Protein AF-A0A2R6EC67-F1 (afdb_monomer_lite)

Radius of gyration: 16.27 Å; chains: 1; bounding box: 45×29×49 Å

Secondary structure (DSSP, 8-state):
---S-HHHHHHHHHHHHHHHHHHHS--SSHHHHHHHHHHHHHHHHHHHHHHHHHTHHHHHHS-HHHHHHHHHHHHHHHHHHHHHHHHHHH-S-SHHHHHHHHHHHHHHHHHHHHHHHSSHHHHHHHHHHHHTT---

Sequence (136 aa):
MGFGHPASWALGLGVLAGAIAGTVVPSQTPAEELRHVFGFVLIFGPAIYALITRRDEYWTSKHPYLRFIVFTVSMMTATVLLVQLVVLVLGDFGVVARAVEFLAAVAGFVVAAWMTFYGGAEAVWDEFLERTDTNW

pLDDT: mean 89.86, std 9.87, range [40.88, 97.88]

Foldseek 3Di:
DDDDDLLVVLQVLLLLLLLLLLVLQDDPDPVSSVVSSVVSSVVRSVVSSVLCVVQVVVLVVDDPVCLVCLLNVQLNVQLNVQLVVLCVPPNDDDPVSNVSNSVSSVVSNVRSSCRRRVCVVVVVVVVVCVVVVPDD

Structure (mmCIF, N/CA/C/O backbone):
data_AF-A0A2R6EC67-F1
#
_entry.id   AF-A0A2R6EC67-F1
#
loop_
_atom_site.group_PDB
_atom_site.id
_atom_site.type_symbol
_atom_site.label_atom_id
_atom_site.label_alt_id
_atom_site.label_comp_id
_atom_site.label_asym_id
_atom_site.label_entity_id
_atom_site.label_seq_id
_atom_site.pdbx_PDB_ins_code
_atom_site.Cartn_x
_atom_site.Cartn_y
_atom_site.Cartn_z
_atom_site.occupancy
_atom_site.B_iso_or_equiv
_atom_site.auth_seq_id
_atom_site.auth_comp_id
_atom_site.auth_asym_id
_atom_site.auth_atom_id
_atom_site.pdbx_PDB_model_num
ATOM 1 N N . MET A 1 1 ? 2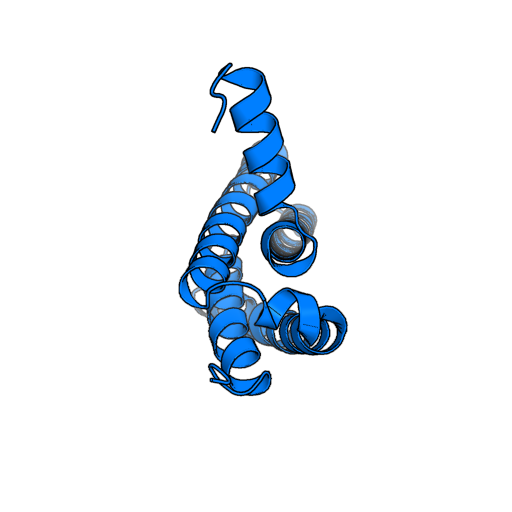4.196 1.549 -13.524 1.00 40.88 1 MET A N 1
ATOM 2 C CA . MET A 1 1 ? 24.430 1.683 -12.068 1.00 40.88 1 MET A CA 1
ATOM 3 C C . MET A 1 1 ? 23.237 1.066 -11.354 1.00 40.88 1 MET A C 1
ATOM 5 O O . MET A 1 1 ? 22.128 1.541 -11.555 1.00 40.88 1 MET A O 1
ATOM 9 N N . GLY A 1 2 ? 23.429 -0.037 -10.627 1.00 52.41 2 GLY A N 1
ATOM 10 C CA . GLY A 1 2 ? 22.343 -0.696 -9.894 1.00 52.41 2 GLY A CA 1
ATOM 11 C C . GLY A 1 2 ? 22.011 0.096 -8.634 1.00 52.41 2 GLY A C 1
ATOM 12 O O . GLY A 1 2 ? 22.782 0.086 -7.679 1.00 52.41 2 GLY A O 1
ATOM 13 N N . PHE A 1 3 ? 20.902 0.833 -8.643 1.00 55.94 3 PHE A N 1
ATOM 14 C CA . PHE A 1 3 ? 20.462 1.602 -7.481 1.00 55.94 3 PHE A CA 1
ATOM 15 C C . PHE A 1 3 ? 19.827 0.673 -6.442 1.00 55.94 3 PHE A C 1
ATOM 17 O O . PHE A 1 3 ? 18.622 0.445 -6.477 1.00 55.94 3 PHE A O 1
ATOM 24 N N . GLY A 1 4 ? 20.645 0.170 -5.514 1.00 65.00 4 GLY A N 1
ATOM 25 C CA . GLY A 1 4 ? 20.210 -0.580 -4.332 1.00 65.00 4 GLY A CA 1
ATOM 26 C C . GLY A 1 4 ? 19.781 -2.024 -4.611 1.00 65.00 4 GLY A C 1
ATOM 27 O O . GLY A 1 4 ? 19.212 -2.343 -5.651 1.00 65.00 4 GLY A O 1
ATOM 28 N N . HIS A 1 5 ? 20.049 -2.915 -3.657 1.00 81.44 5 HIS A N 1
ATOM 29 C CA . HIS A 1 5 ? 19.611 -4.308 -3.729 1.00 81.44 5 HIS A CA 1
ATOM 30 C C . HIS A 1 5 ? 18.071 -4.376 -3.619 1.00 81.44 5 HIS A C 1
ATOM 32 O O . HIS A 1 5 ? 17.495 -3.607 -2.845 1.00 81.44 5 HIS A O 1
ATOM 38 N N . PRO A 1 6 ? 17.369 -5.304 -4.297 1.00 83.44 6 PRO A N 1
ATOM 39 C CA . PRO A 1 6 ? 15.915 -5.465 -4.159 1.00 83.44 6 PRO A CA 1
ATOM 40 C C . PRO A 1 6 ? 15.437 -5.532 -2.702 1.00 83.44 6 PRO A C 1
ATOM 42 O O . PRO A 1 6 ? 14.394 -4.988 -2.353 1.00 83.44 6 PRO A O 1
ATOM 45 N N . ALA A 1 7 ? 16.251 -6.128 -1.827 1.00 87.06 7 ALA A N 1
ATOM 46 C CA . ALA A 1 7 ? 15.981 -6.192 -0.393 1.00 87.06 7 ALA A CA 1
ATOM 47 C C . ALA A 1 7 ? 15.964 -4.813 0.294 1.00 87.06 7 ALA A C 1
ATOM 49 O O . ALA A 1 7 ? 15.108 -4.578 1.140 1.00 87.06 7 ALA A O 1
ATOM 50 N N . SER A 1 8 ? 16.860 -3.882 -0.064 1.00 90.00 8 SER A N 1
ATOM 51 C CA . SER A 1 8 ? 16.876 -2.551 0.561 1.00 90.00 8 SER A CA 1
ATOM 52 C C . SER A 1 8 ? 15.658 -1.728 0.151 1.00 90.00 8 SER A C 1
ATOM 54 O O . SER A 1 8 ? 15.070 -1.040 0.981 1.00 90.00 8 SER A O 1
ATOM 56 N N . TRP A 1 9 ? 15.241 -1.844 -1.112 1.00 91.19 9 TRP A N 1
ATOM 57 C CA . TRP A 1 9 ? 14.012 -1.218 -1.599 1.00 91.19 9 TRP A CA 1
ATOM 58 C C . TRP A 1 9 ? 12.767 -1.816 -0.957 1.00 91.19 9 TRP A C 1
ATOM 60 O O . TRP A 1 9 ? 11.901 -1.069 -0.512 1.00 91.19 9 TRP A O 1
ATOM 70 N N . ALA A 1 10 ? 12.694 -3.143 -0.859 1.00 93.12 10 ALA A N 1
ATOM 71 C CA . ALA A 1 10 ? 11.580 -3.820 -0.211 1.00 93.12 10 ALA A CA 1
ATOM 72 C C . ALA A 1 10 ? 11.451 -3.445 1.270 1.00 93.12 10 ALA A C 1
ATOM 74 O O . ALA A 1 10 ? 10.342 -3.210 1.739 1.00 93.12 10 ALA A O 1
ATOM 75 N N . LEU A 1 11 ? 12.570 -3.326 1.991 1.00 92.69 11 LEU A N 1
ATOM 76 C CA . LEU A 1 11 ? 12.563 -2.851 3.373 1.00 92.69 11 LEU A CA 1
ATOM 77 C C . LEU A 1 11 ? 12.109 -1.392 3.463 1.00 92.69 11 LEU A C 1
ATOM 79 O O . LEU A 1 11 ? 11.187 -1.096 4.215 1.00 92.69 11 LEU A O 1
ATOM 83 N N . GLY A 1 12 ? 12.706 -0.486 2.683 1.00 93.75 12 GLY A N 1
ATOM 84 C CA . GLY A 1 12 ? 12.370 0.939 2.737 1.00 93.75 12 GLY A CA 1
ATOM 85 C C . GLY A 1 12 ? 10.914 1.222 2.360 1.00 93.75 12 GLY A C 1
ATOM 86 O O . GLY A 1 12 ? 10.188 1.868 3.114 1.00 93.75 12 GLY A O 1
ATOM 87 N N . LEU A 1 13 ? 10.463 0.694 1.220 1.00 95.50 13 LEU A N 1
ATOM 88 C CA . LEU A 1 13 ? 9.088 0.875 0.752 1.00 95.50 13 LEU A CA 1
ATOM 89 C C . LEU A 1 13 ? 8.085 0.082 1.593 1.00 95.50 13 LEU A C 1
ATOM 91 O O . LEU A 1 13 ? 6.977 0.559 1.804 1.00 95.50 13 LEU A O 1
ATOM 95 N N . GLY A 1 14 ? 8.459 -1.097 2.096 1.00 96.12 14 GLY A N 1
ATOM 96 C CA . GLY A 1 14 ? 7.606 -1.909 2.962 1.00 96.12 14 GLY A CA 1
ATOM 97 C C . GLY A 1 14 ? 7.350 -1.244 4.309 1.00 96.12 14 GLY A C 1
ATOM 98 O O . GLY A 1 14 ? 6.202 -1.177 4.741 1.00 96.12 14 GLY A O 1
ATOM 99 N N . VAL A 1 15 ? 8.394 -0.690 4.936 1.00 96.69 15 VAL A N 1
ATOM 100 C CA . VAL A 1 15 ? 8.266 0.097 6.173 1.00 96.69 15 VAL A CA 1
ATOM 101 C C . VAL A 1 15 ? 7.417 1.341 5.935 1.00 96.69 15 VAL A C 1
ATOM 103 O O . VAL A 1 15 ? 6.495 1.596 6.703 1.00 96.69 15 VAL A O 1
ATOM 106 N N . LEU A 1 16 ? 7.672 2.077 4.850 1.00 96.69 16 LEU A N 1
ATOM 107 C CA . LEU A 1 16 ? 6.892 3.264 4.501 1.00 96.69 16 LEU A CA 1
ATOM 108 C C . LEU A 1 16 ? 5.413 2.930 4.257 1.00 96.69 16 LEU A C 1
ATOM 110 O O . LEU A 1 16 ? 4.538 3.568 4.832 1.00 96.69 16 LEU A O 1
ATOM 114 N N . ALA A 1 17 ? 5.126 1.914 3.441 1.00 96.88 17 ALA A N 1
ATOM 115 C CA . ALA A 1 17 ? 3.763 1.482 3.149 1.00 96.88 17 ALA A CA 1
ATOM 116 C C . ALA A 1 17 ? 3.042 1.001 4.411 1.00 96.88 17 ALA A C 1
ATOM 118 O O . ALA A 1 17 ? 1.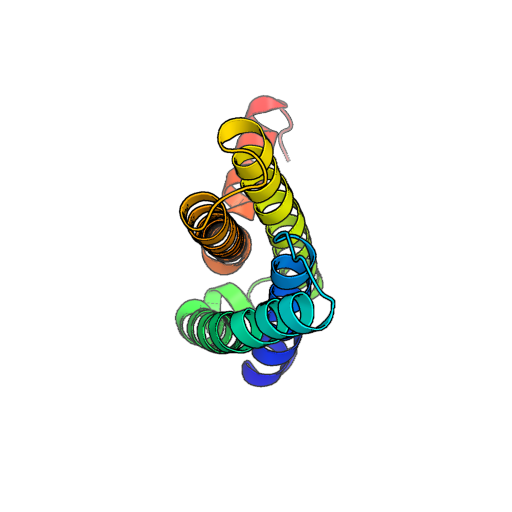883 1.349 4.623 1.00 96.88 17 ALA A O 1
ATOM 119 N N . GLY A 1 18 ? 3.729 0.235 5.264 1.00 96.38 18 GLY A N 1
ATOM 120 C CA . GLY A 1 18 ? 3.169 -0.226 6.528 1.00 96.38 18 GLY A CA 1
ATOM 121 C C . GLY A 1 18 ? 2.897 0.913 7.504 1.00 96.38 18 GLY A C 1
ATOM 122 O O . GLY A 1 18 ? 1.851 0.915 8.142 1.00 96.38 18 GLY A O 1
ATOM 123 N N . ALA A 1 19 ? 3.774 1.917 7.565 1.00 96.69 19 ALA A N 1
ATOM 124 C CA . ALA A 1 19 ? 3.547 3.120 8.357 1.00 96.69 19 ALA A CA 1
ATOM 125 C C . ALA A 1 19 ? 2.338 3.914 7.840 1.00 96.69 19 ALA A C 1
ATOM 127 O O . ALA A 1 19 ? 1.470 4.271 8.629 1.00 96.69 19 ALA A O 1
ATOM 128 N N . ILE A 1 20 ? 2.222 4.125 6.525 1.00 96.25 20 ILE A N 1
ATOM 129 C CA . ILE A 1 20 ? 1.072 4.821 5.924 1.00 96.25 20 ILE A CA 1
ATOM 130 C C . ILE A 1 20 ? -0.225 4.063 6.226 1.00 96.25 20 ILE A C 1
ATOM 132 O O . ILE A 1 20 ? -1.151 4.624 6.795 1.00 96.25 20 ILE A O 1
ATOM 136 N N . ALA A 1 21 ? -0.294 2.776 5.890 1.00 95.19 21 ALA A N 1
ATOM 137 C CA . ALA A 1 21 ? -1.499 1.983 6.108 1.00 95.19 21 ALA A CA 1
ATOM 138 C C . ALA A 1 21 ? -1.864 1.862 7.591 1.00 95.19 21 ALA A C 1
ATOM 140 O O . ALA A 1 21 ? -3.022 2.040 7.957 1.00 95.19 21 ALA A O 1
ATOM 141 N N . GLY A 1 22 ? -0.880 1.593 8.449 1.00 92.75 22 GLY A N 1
ATOM 142 C CA . GLY A 1 22 ? -1.110 1.381 9.873 1.00 92.75 22 GLY A CA 1
ATOM 143 C C . GLY A 1 22 ? -1.543 2.632 10.633 1.00 92.75 22 GLY A C 1
ATOM 144 O O . GLY A 1 22 ? -2.260 2.499 11.618 1.00 92.75 22 GLY A O 1
ATOM 145 N N . THR A 1 23 ? -1.148 3.818 10.160 1.00 93.12 23 THR A N 1
ATOM 146 C CA . THR A 1 23 ? -1.552 5.112 10.742 1.00 93.12 23 THR A CA 1
ATOM 147 C C . THR A 1 23 ? -2.887 5.616 10.200 1.00 93.12 23 THR A C 1
ATOM 149 O O . THR A 1 23 ? -3.604 6.327 10.897 1.00 93.12 23 THR A O 1
ATOM 152 N N . VAL A 1 24 ? -3.232 5.265 8.957 1.00 92.50 24 VAL A N 1
ATOM 153 C CA . VAL A 1 24 ? -4.496 5.672 8.328 1.00 92.50 24 VAL A CA 1
ATOM 154 C C . VAL A 1 24 ? -5.666 4.807 8.793 1.00 92.50 24 VAL A C 1
ATOM 156 O O . VAL A 1 24 ? -6.772 5.323 8.933 1.00 92.50 24 VAL A O 1
ATOM 159 N N . VAL A 1 25 ? -5.447 3.507 9.022 1.00 90.56 25 VAL A N 1
ATOM 160 C CA . VAL A 1 25 ? -6.485 2.619 9.564 1.00 90.56 25 VAL A CA 1
ATOM 161 C C . VAL A 1 25 ? -6.822 3.050 10.999 1.00 90.56 25 VAL A C 1
ATOM 163 O O . VAL A 1 25 ? -5.913 3.084 11.836 1.00 90.56 25 VAL A O 1
ATOM 166 N N . PRO A 1 26 ? -8.101 3.343 11.307 1.00 87.50 26 PRO A N 1
ATOM 167 C CA . PRO A 1 26 ? -8.532 3.726 12.644 1.00 87.50 26 PRO A CA 1
ATOM 168 C C . PRO A 1 26 ? -8.035 2.766 13.730 1.00 87.50 26 PRO A C 1
AT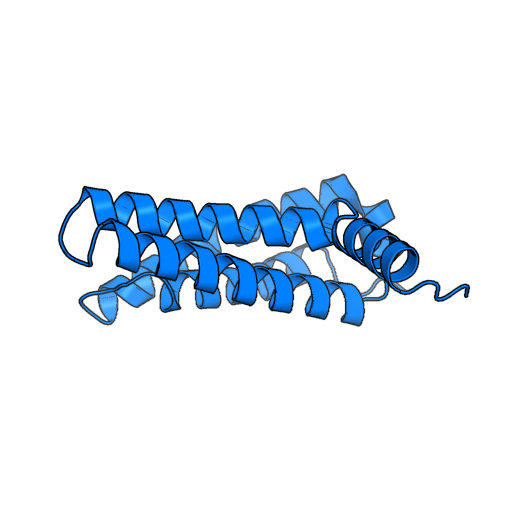OM 170 O O . PRO A 1 26 ? -8.080 1.542 13.596 1.00 87.50 26 PRO A O 1
ATOM 173 N N . SER A 1 27 ? -7.562 3.329 14.840 1.00 87.44 27 SER A N 1
ATOM 174 C CA . SER A 1 27 ? -7.123 2.569 16.009 1.00 87.44 27 SER A CA 1
ATOM 175 C C . SER A 1 27 ? -7.663 3.201 17.288 1.00 87.44 27 SER A C 1
ATOM 177 O O . SER A 1 27 ? -7.830 4.416 17.384 1.00 87.44 27 SER A O 1
ATOM 179 N N . GLN A 1 28 ? -7.970 2.372 18.286 1.00 86.12 28 GLN A N 1
ATOM 180 C CA . GLN A 1 28 ? -8.490 2.843 19.574 1.00 86.12 28 GLN A CA 1
ATOM 181 C C . GLN A 1 28 ? -7.374 3.087 20.587 1.00 86.12 28 GLN A C 1
ATOM 183 O O . GLN A 1 28 ? -7.579 3.760 21.597 1.00 86.12 28 GLN A O 1
ATOM 188 N N . THR A 1 29 ? -6.197 2.506 20.348 1.00 89.81 29 THR A N 1
ATOM 189 C CA . THR A 1 29 ? -5.045 2.617 21.240 1.00 89.81 29 THR A CA 1
ATOM 190 C C . THR A 1 29 ? -3.740 2.717 20.448 1.00 89.81 29 THR A C 1
ATOM 192 O O . THR A 1 29 ? -3.624 2.087 19.394 1.00 89.81 29 THR A O 1
ATOM 195 N N . PRO A 1 30 ? -2.701 3.375 20.997 1.00 89.75 30 PRO A N 1
ATOM 196 C CA . PRO A 1 30 ? -1.378 3.410 20.366 1.00 89.75 30 PRO A CA 1
ATOM 197 C C . PRO A 1 30 ? -0.772 2.015 20.136 1.00 89.75 30 PRO A C 1
ATOM 199 O O . PRO A 1 30 ? -0.014 1.789 19.198 1.00 89.75 30 PRO A O 1
ATOM 202 N N . ALA A 1 31 ? -1.110 1.044 20.992 1.00 92.50 31 ALA A N 1
ATOM 203 C CA . ALA A 1 31 ? -0.656 -0.335 20.832 1.00 92.50 31 ALA A CA 1
ATOM 204 C C . ALA A 1 31 ? -1.322 -1.041 19.635 1.00 92.50 31 ALA A C 1
ATOM 206 O O . ALA A 1 31 ? -0.697 -1.896 19.010 1.00 92.50 31 ALA A O 1
ATOM 207 N N . GLU A 1 32 ? -2.577 -0.711 19.323 1.00 89.88 32 GLU A N 1
ATOM 208 C CA . GLU A 1 32 ? -3.295 -1.219 18.148 1.00 89.88 32 GLU A CA 1
ATOM 209 C C . GLU A 1 32 ? -2.731 -0.614 16.859 1.00 89.88 32 GLU A C 1
ATOM 211 O O . GLU A 1 32 ? -2.430 -1.360 15.932 1.00 89.88 32 GLU A O 1
ATOM 216 N N . GLU A 1 33 ? -2.457 0.693 16.847 1.00 91.88 33 GLU A N 1
ATOM 217 C CA . GLU A 1 33 ? -1.779 1.372 15.735 1.00 91.88 33 GLU A CA 1
ATOM 218 C C . GLU A 1 33 ? -0.433 0.712 15.403 1.00 91.88 33 GLU A C 1
ATOM 220 O O . GLU A 1 33 ? -0.180 0.322 14.263 1.00 91.88 33 GLU A O 1
ATOM 225 N N . LEU A 1 34 ? 0.410 0.480 16.418 1.00 94.50 34 LEU A N 1
ATOM 226 C CA . LEU A 1 34 ? 1.688 -0.205 16.222 1.00 94.50 34 LEU A CA 1
ATOM 227 C C . LEU A 1 34 ? 1.497 -1.611 15.646 1.00 94.50 34 LEU A C 1
ATOM 229 O O . LEU A 1 34 ? 2.240 -2.012 14.751 1.00 94.50 34 LEU A O 1
ATOM 233 N N . ARG A 1 35 ? 0.496 -2.366 16.114 1.00 93.88 35 ARG A N 1
ATOM 234 C CA . ARG A 1 35 ? 0.187 -3.692 15.557 1.00 93.88 35 ARG A C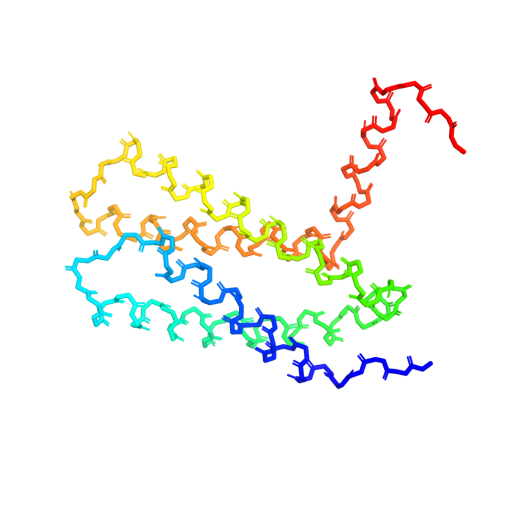A 1
ATOM 235 C C . ARG A 1 35 ? -0.229 -3.608 14.092 1.00 93.88 35 ARG A C 1
ATOM 237 O O . ARG A 1 35 ? 0.199 -4.467 13.325 1.00 93.88 35 ARG A O 1
ATOM 244 N N . HIS A 1 36 ? -1.005 -2.599 13.698 1.00 93.38 36 HIS A N 1
ATOM 245 C CA . HIS A 1 36 ? -1.343 -2.373 12.294 1.00 93.38 36 HIS A CA 1
ATOM 246 C C . HIS A 1 36 ? -0.091 -2.075 11.475 1.00 93.38 36 HIS A C 1
ATOM 248 O O . HIS A 1 36 ? 0.151 -2.756 10.482 1.00 93.38 36 HIS A O 1
ATOM 254 N N . VAL A 1 37 ? 0.745 -1.132 11.924 1.00 95.38 37 VAL A N 1
ATOM 255 C CA . VAL A 1 37 ? 1.997 -0.779 11.241 1.00 95.38 37 VAL A CA 1
ATOM 256 C C . VAL A 1 37 ? 2.860 -2.021 11.041 1.00 95.38 37 VAL A C 1
ATOM 258 O O . VAL A 1 37 ? 3.165 -2.377 9.905 1.00 95.38 37 VAL A O 1
ATOM 261 N N . PHE A 1 38 ? 3.202 -2.739 12.114 1.00 95.62 38 PHE A N 1
ATOM 262 C CA . PHE A 1 38 ? 4.032 -3.942 12.011 1.00 95.62 38 PHE A CA 1
ATOM 263 C C . PHE A 1 38 ? 3.371 -5.038 11.167 1.00 95.62 38 PHE A C 1
ATOM 265 O O . PHE A 1 38 ? 4.048 -5.668 10.355 1.00 95.62 38 PHE A O 1
ATOM 272 N N . GLY A 1 39 ? 2.060 -5.244 11.313 1.00 95.00 39 GLY A N 1
ATOM 273 C CA . GLY A 1 39 ? 1.303 -6.212 10.521 1.00 95.00 39 GLY A CA 1
ATOM 274 C C . GLY A 1 39 ? 1.387 -5.922 9.024 1.00 95.00 39 GLY A C 1
ATOM 275 O O . GLY A 1 39 ? 1.724 -6.809 8.241 1.00 95.00 39 GLY A O 1
ATOM 276 N N . PHE A 1 40 ? 1.174 -4.669 8.624 1.00 96.56 40 PHE A N 1
ATOM 277 C CA . PHE A 1 40 ? 1.298 -4.260 7.230 1.00 96.56 40 PHE A CA 1
ATOM 278 C C . PHE A 1 40 ? 2.737 -4.323 6.725 1.00 96.56 40 PHE A C 1
ATOM 280 O O . PHE A 1 40 ? 2.945 -4.778 5.606 1.00 96.56 40 PHE A O 1
ATOM 287 N N . VAL A 1 41 ? 3.743 -3.955 7.527 1.00 96.75 41 VAL A N 1
ATOM 288 C CA . VAL A 1 41 ? 5.158 -4.102 7.132 1.00 96.75 41 VAL A CA 1
ATOM 289 C C . VAL A 1 41 ? 5.489 -5.559 6.799 1.00 96.75 41 VAL A C 1
ATOM 291 O O . VAL A 1 41 ? 6.124 -5.827 5.777 1.00 96.75 41 VAL A O 1
ATOM 294 N N . LEU A 1 42 ? 5.023 -6.504 7.622 1.00 96.12 42 LEU A N 1
ATOM 295 C CA . LEU A 1 42 ? 5.243 -7.937 7.411 1.00 96.12 42 LEU A CA 1
ATOM 296 C C . LEU A 1 42 ? 4.549 -8.480 6.155 1.00 96.12 42 LEU A C 1
ATOM 298 O O . LEU A 1 42 ? 4.998 -9.485 5.612 1.00 96.12 42 LEU A O 1
ATOM 302 N N . ILE A 1 43 ? 3.490 -7.826 5.675 1.00 96.06 43 ILE A N 1
ATOM 303 C CA . ILE A 1 43 ? 2.771 -8.219 4.457 1.00 96.06 43 ILE A CA 1
ATOM 304 C C . ILE A 1 43 ? 3.362 -7.512 3.229 1.00 96.06 43 ILE A C 1
ATOM 306 O O . ILE A 1 43 ? 3.728 -8.152 2.241 1.00 96.06 43 ILE A O 1
ATOM 310 N N . PHE A 1 44 ? 3.484 -6.187 3.286 1.00 96.94 44 PHE A N 1
ATOM 311 C CA . PHE A 1 44 ? 3.891 -5.353 2.160 1.00 96.94 44 PHE A CA 1
ATOM 312 C C . PHE A 1 44 ? 5.372 -5.495 1.831 1.00 96.94 44 PHE A C 1
ATOM 314 O O . PHE A 1 44 ? 5.713 -5.531 0.654 1.00 96.94 44 PHE A O 1
ATOM 321 N N . GLY A 1 45 ? 6.259 -5.642 2.819 1.00 95.81 45 GLY A N 1
ATOM 322 C CA . GLY A 1 45 ? 7.693 -5.830 2.574 1.00 95.81 45 GLY A CA 1
ATOM 323 C C . GLY A 1 45 ? 7.987 -7.034 1.665 1.00 95.81 45 GLY A C 1
ATOM 324 O O . GLY A 1 45 ? 8.565 -6.856 0.587 1.00 95.81 45 GLY A O 1
ATOM 325 N N . PRO A 1 46 ? 7.545 -8.256 2.028 1.00 97.19 46 PRO A N 1
ATOM 326 C CA . PRO A 1 46 ? 7.691 -9.433 1.172 1.00 97.19 46 PRO A CA 1
ATOM 327 C C . PRO A 1 46 ? 6.986 -9.296 -0.181 1.00 97.19 46 PRO A C 1
ATOM 329 O O . PRO A 1 46 ? 7.536 -9.718 -1.199 1.00 97.19 46 PRO A O 1
ATOM 332 N N . ALA A 1 47 ? 5.801 -8.676 -0.221 1.00 97.00 47 ALA A N 1
ATOM 333 C CA . ALA A 1 47 ? 5.079 -8.447 -1.470 1.00 97.00 47 ALA A CA 1
ATOM 334 C C . ALA A 1 47 ? 5.864 -7.529 -2.423 1.00 97.00 47 ALA A C 1
ATOM 336 O O . ALA A 1 47 ? 6.020 -7.853 -3.598 1.00 97.00 47 ALA A O 1
ATOM 337 N N . ILE A 1 48 ? 6.429 -6.429 -1.919 1.00 96.44 48 ILE A N 1
ATOM 338 C CA . ILE A 1 48 ? 7.274 -5.514 -2.697 1.00 96.44 48 ILE A CA 1
ATOM 339 C C . ILE A 1 48 ? 8.539 -6.228 -3.173 1.00 96.44 48 ILE A C 1
ATOM 341 O O . ILE A 1 48 ? 8.915 -6.078 -4.332 1.00 96.44 48 ILE A O 1
ATOM 345 N N . TYR A 1 49 ? 9.177 -7.043 -2.330 1.00 95.62 49 TYR A N 1
ATOM 346 C CA . TYR A 1 49 ? 10.332 -7.838 -2.753 1.00 95.62 49 TYR A CA 1
ATOM 347 C C . TYR A 1 49 ? 9.983 -8.768 -3.925 1.00 95.62 49 TYR A C 1
ATOM 349 O O . TYR A 1 49 ? 10.704 -8.822 -4.925 1.00 95.62 49 TYR A O 1
ATOM 357 N N . ALA A 1 50 ? 8.845 -9.460 -3.839 1.00 96.56 50 ALA A N 1
ATOM 358 C CA . ALA A 1 50 ? 8.350 -10.310 -4.916 1.00 96.56 50 ALA A CA 1
ATOM 359 C C . ALA A 1 50 ? 8.026 -9.506 -6.190 1.00 96.56 50 ALA A C 1
ATOM 361 O O . ALA A 1 50 ? 8.297 -9.972 -7.294 1.00 96.56 50 ALA A O 1
ATOM 362 N N . LEU A 1 51 ? 7.479 -8.296 -6.058 1.00 95.88 51 LEU A N 1
ATOM 363 C CA . LEU A 1 51 ? 7.181 -7.418 -7.192 1.00 95.88 51 LEU A CA 1
ATOM 364 C C . LEU A 1 51 ? 8.453 -6.916 -7.878 1.00 95.88 51 LEU A C 1
ATOM 366 O O . LEU A 1 51 ? 8.555 -7.032 -9.096 1.00 95.88 51 LEU A O 1
ATOM 370 N N . ILE A 1 52 ? 9.438 -6.435 -7.111 1.00 94.19 52 ILE A N 1
ATOM 371 C CA . ILE A 1 52 ? 10.731 -5.986 -7.644 1.00 94.19 52 ILE A CA 1
ATOM 372 C C . ILE A 1 52 ? 11.414 -7.129 -8.394 1.00 94.19 52 ILE A C 1
ATOM 374 O O . ILE A 1 52 ? 11.834 -6.946 -9.528 1.00 94.19 52 ILE A O 1
ATOM 378 N N . THR A 1 53 ? 11.489 -8.318 -7.791 1.00 93.81 53 THR A N 1
ATOM 379 C CA . THR A 1 53 ? 12.171 -9.471 -8.403 1.00 93.81 53 THR A CA 1
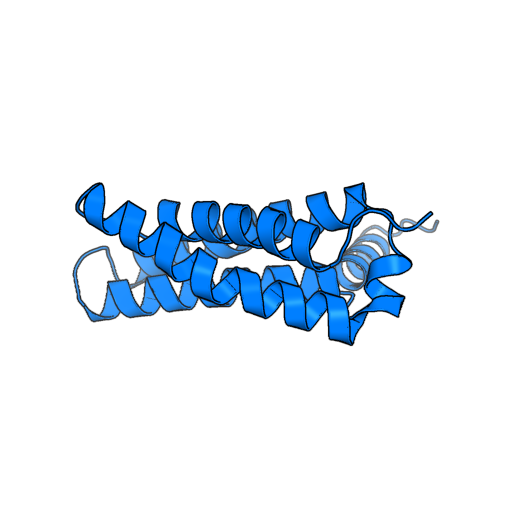ATOM 380 C C . THR A 1 53 ? 11.462 -9.982 -9.656 1.00 93.81 53 THR A C 1
ATOM 382 O O . THR A 1 53 ? 12.117 -10.309 -10.640 1.00 93.81 53 THR A O 1
ATOM 385 N N . ARG A 1 54 ? 10.123 -10.026 -9.668 1.00 94.62 54 ARG A N 1
ATOM 386 C CA . ARG A 1 54 ? 9.345 -10.456 -10.846 1.00 94.62 54 ARG A CA 1
ATOM 387 C C . ARG A 1 54 ? 9.309 -9.423 -11.966 1.00 94.62 54 ARG A C 1
ATOM 389 O O . ARG A 1 54 ? 9.064 -9.786 -13.113 1.00 94.62 54 ARG A O 1
ATOM 396 N N . ARG A 1 55 ? 9.478 -8.142 -11.641 1.00 93.38 55 ARG A N 1
ATOM 397 C CA . ARG A 1 55 ? 9.421 -7.022 -12.588 1.00 93.38 55 ARG A CA 1
ATOM 398 C C . ARG A 1 55 ? 10.758 -6.297 -12.670 1.00 93.38 55 ARG A C 1
ATOM 400 O O . ARG A 1 55 ? 10.762 -5.092 -12.876 1.00 93.38 55 ARG A O 1
ATOM 407 N N . ASP A 1 56 ? 11.871 -7.015 -12.527 1.00 90.38 56 ASP A N 1
ATOM 408 C CA . ASP A 1 56 ? 13.200 -6.406 -12.409 1.00 90.38 56 ASP A CA 1
ATOM 409 C C . ASP A 1 56 ? 13.568 -5.552 -13.628 1.00 90.38 56 ASP A C 1
ATOM 411 O O . ASP A 1 56 ? 14.007 -4.418 -13.466 1.00 90.38 56 ASP A O 1
ATOM 415 N N . GLU A 1 57 ? 13.289 -6.018 -14.847 1.00 89.88 57 GLU A N 1
ATOM 416 C CA . GLU A 1 57 ? 13.534 -5.242 -16.074 1.00 89.88 57 GLU A CA 1
ATOM 417 C C . GLU A 1 57 ? 12.743 -3.926 -16.087 1.00 89.88 57 GLU A C 1
ATOM 419 O O . GLU A 1 57 ? 13.297 -2.846 -16.300 1.00 89.88 57 GLU A O 1
ATOM 424 N N . TYR A 1 58 ? 11.442 -3.997 -15.784 1.00 90.62 58 TYR A N 1
ATOM 425 C CA . TYR A 1 58 ? 10.586 -2.814 -15.713 1.00 90.62 58 TYR A CA 1
ATOM 426 C C . TYR A 1 58 ? 11.044 -1.872 -14.600 1.00 90.62 58 TYR A C 1
ATOM 428 O O . TYR A 1 58 ? 11.253 -0.681 -14.827 1.00 90.62 58 TYR A O 1
ATOM 436 N N . TRP A 1 59 ? 11.255 -2.422 -13.406 1.00 89.06 59 TRP A N 1
ATOM 437 C CA . TRP A 1 59 ? 11.724 -1.707 -12.234 1.00 89.06 59 TRP A CA 1
ATOM 438 C C . TRP A 1 59 ? 13.023 -0.978 -12.549 1.00 89.06 59 TRP A C 1
ATOM 440 O O . TRP A 1 59 ? 13.078 0.236 -12.401 1.00 89.06 59 TRP A O 1
ATOM 450 N N . THR A 1 60 ? 14.044 -1.676 -13.048 1.00 89.75 60 THR A N 1
ATOM 451 C CA . THR A 1 60 ? 15.374 -1.119 -13.325 1.00 89.75 60 THR A CA 1
ATOM 452 C C . THR A 1 60 ? 15.385 -0.081 -14.447 1.00 89.75 60 THR A C 1
ATOM 454 O O . THR A 1 60 ? 16.216 0.828 -14.385 1.00 89.75 60 THR A O 1
ATOM 457 N N . SER A 1 61 ? 14.438 -0.136 -15.390 1.00 90.00 61 SER A N 1
ATOM 458 C CA . SER A 1 61 ? 14.311 0.841 -16.483 1.00 90.00 61 SER A CA 1
ATOM 459 C C . SER A 1 61 ? 13.913 2.256 -16.030 1.00 90.00 61 SER A C 1
ATOM 461 O O . SER A 1 61 ? 14.236 3.235 -16.701 1.00 90.00 61 SER A O 1
ATOM 463 N N . LYS A 1 62 ? 13.229 2.399 -14.886 1.00 88.75 62 LYS A N 1
ATOM 464 C CA . LYS A 1 62 ? 12.686 3.690 -14.414 1.00 88.75 62 LYS A CA 1
ATOM 465 C C . LYS A 1 62 ? 13.685 4.461 -13.558 1.00 88.75 62 LYS A C 1
ATOM 467 O O . LYS A 1 62 ? 14.508 3.857 -12.883 1.00 88.75 62 LYS A O 1
ATOM 472 N N . HIS A 1 63 ? 13.599 5.787 -13.470 1.00 89.75 63 HIS A N 1
ATOM 473 C CA . HIS A 1 63 ? 14.471 6.537 -12.555 1.00 89.75 63 HIS A CA 1
ATOM 474 C C . HIS A 1 63 ? 14.132 6.226 -11.077 1.00 89.75 63 HIS A C 1
ATOM 476 O O . HIS A 1 63 ? 12.954 6.272 -10.722 1.00 89.75 63 HIS A O 1
ATOM 482 N N . PRO A 1 64 ? 15.107 5.966 -10.180 1.00 88.69 64 PRO A N 1
ATOM 483 C CA . PRO A 1 64 ? 14.847 5.619 -8.775 1.00 88.69 64 PRO A CA 1
ATOM 484 C C . PRO A 1 64 ? 13.923 6.592 -8.028 1.00 88.69 64 PRO A C 1
ATOM 486 O O . PRO A 1 64 ? 13.011 6.160 -7.327 1.00 88.69 64 PRO A O 1
ATOM 489 N N . TYR A 1 65 ? 14.116 7.904 -8.211 1.00 88.94 65 TYR A N 1
ATOM 490 C CA . TYR A 1 65 ? 13.236 8.915 -7.609 1.00 88.94 65 TYR A CA 1
ATOM 491 C C . TYR A 1 65 ? 11.792 8.824 -8.108 1.00 88.94 65 TYR A C 1
ATOM 493 O O . TYR A 1 65 ? 10.877 8.961 -7.303 1.00 88.94 65 TYR A O 1
ATOM 501 N N . LEU A 1 66 ? 11.574 8.538 -9.398 1.00 90.44 66 LEU A N 1
ATOM 502 C CA . LEU A 1 66 ? 10.221 8.367 -9.935 1.00 90.44 66 LEU A CA 1
ATOM 503 C C . LEU A 1 66 ? 9.539 7.158 -9.300 1.00 90.44 66 LEU A C 1
ATOM 505 O O . LEU A 1 66 ? 8.405 7.275 -8.856 1.00 90.44 66 LEU A O 1
ATOM 509 N N . ARG A 1 67 ? 10.251 6.033 -9.165 1.00 92.19 67 ARG A N 1
ATOM 510 C CA . ARG A 1 67 ? 9.727 4.831 -8.496 1.00 92.19 67 ARG A CA 1
ATOM 511 C C . ARG A 1 67 ? 9.264 5.140 -7.071 1.00 92.19 67 ARG A C 1
ATOM 513 O O . ARG A 1 67 ? 8.167 4.758 -6.680 1.00 92.19 67 ARG A O 1
ATOM 520 N N . PHE A 1 68 ? 10.096 5.853 -6.309 1.00 92.88 68 PHE A N 1
ATOM 521 C CA . PHE A 1 68 ? 9.793 6.227 -4.929 1.00 92.88 68 PHE A CA 1
ATOM 522 C C . PHE A 1 68 ? 8.596 7.181 -4.834 1.00 92.88 68 PHE A C 1
ATOM 524 O O . PHE A 1 68 ? 7.695 6.951 -4.028 1.00 92.88 68 PHE A O 1
ATOM 531 N N . ILE A 1 69 ? 8.572 8.233 -5.658 1.00 95.38 69 ILE A N 1
ATOM 532 C CA . ILE A 1 69 ? 7.505 9.242 -5.648 1.00 95.38 69 ILE A CA 1
ATOM 533 C C . ILE A 1 69 ? 6.178 8.618 -6.079 1.00 95.38 69 ILE A C 1
ATOM 535 O O . ILE A 1 69 ? 5.192 8.763 -5.360 1.00 95.38 69 ILE A O 1
ATOM 539 N N . VAL A 1 70 ? 6.155 7.882 -7.195 1.00 96.00 70 VAL A N 1
ATOM 540 C CA . VAL A 1 70 ? 4.945 7.216 -7.704 1.00 96.00 70 VAL A CA 1
ATOM 541 C C . VAL A 1 70 ? 4.383 6.268 -6.654 1.00 96.00 70 VAL A C 1
ATOM 543 O O . VAL A 1 70 ? 3.191 6.340 -6.353 1.00 96.00 70 VAL A O 1
ATOM 546 N N . PHE A 1 71 ? 5.231 5.443 -6.037 1.00 96.69 71 PHE A N 1
ATOM 547 C CA . PHE A 1 71 ? 4.792 4.532 -4.988 1.00 96.69 71 PHE A CA 1
ATOM 548 C C . PHE A 1 71 ? 4.227 5.281 -3.781 1.00 96.69 71 PHE A C 1
ATOM 550 O O . PHE A 1 71 ? 3.118 4.989 -3.346 1.00 96.69 71 PHE A O 1
ATOM 557 N N . THR A 1 72 ? 4.958 6.270 -3.262 1.00 96.31 72 THR A N 1
ATOM 558 C CA . THR A 1 72 ? 4.574 7.000 -2.044 1.00 96.31 72 THR A CA 1
ATOM 559 C C . THR A 1 72 ? 3.272 7.772 -2.236 1.00 96.31 72 THR A C 1
ATOM 561 O O . THR A 1 72 ? 2.362 7.656 -1.417 1.00 96.31 72 THR A O 1
ATOM 564 N N . VAL A 1 73 ? 3.156 8.525 -3.334 1.00 96.94 73 VAL A N 1
ATOM 565 C CA . VAL A 1 73 ? 1.963 9.328 -3.637 1.00 96.94 73 VAL A CA 1
ATOM 566 C C . VAL A 1 73 ? 0.757 8.426 -3.870 1.00 96.94 73 VAL A C 1
ATOM 568 O O . VAL A 1 73 ? -0.307 8.687 -3.308 1.00 96.94 73 VAL A O 1
ATOM 571 N N . SER A 1 74 ? 0.918 7.344 -4.636 1.00 97.12 74 SER A N 1
ATOM 572 C CA . SER A 1 74 ? -0.175 6.402 -4.899 1.00 97.12 74 SER A CA 1
ATOM 573 C C . SER A 1 74 ? -0.613 5.689 -3.623 1.00 97.12 74 SER A C 1
ATOM 575 O O . SER A 1 74 ? -1.807 5.610 -3.353 1.00 97.12 74 SER A O 1
ATOM 577 N N . MET A 1 75 ? 0.340 5.228 -2.806 1.00 97.44 75 MET A N 1
ATOM 578 C CA . MET A 1 75 ? 0.064 4.553 -1.537 1.00 97.44 75 MET A CA 1
ATOM 579 C C . MET A 1 75 ? -0.695 5.465 -0.581 1.00 97.44 75 MET A C 1
ATOM 581 O O . MET A 1 75 ? -1.730 5.065 -0.053 1.00 97.44 75 MET A O 1
ATOM 585 N N . MET A 1 76 ? -0.214 6.693 -0.383 1.00 96.62 76 MET A N 1
ATOM 586 C CA . MET A 1 76 ? -0.851 7.648 0.518 1.00 96.62 76 MET A CA 1
ATOM 587 C C . MET A 1 76 ? -2.247 8.026 0.021 1.00 96.62 76 MET A C 1
ATOM 589 O O . MET A 1 76 ? -3.215 7.903 0.764 1.00 96.62 76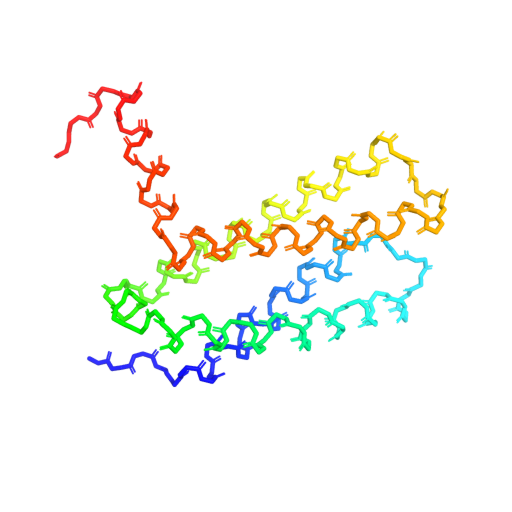 MET A O 1
ATOM 593 N N . THR A 1 77 ? -2.366 8.408 -1.251 1.00 97.00 77 THR A N 1
ATOM 594 C CA . THR A 1 77 ? -3.636 8.864 -1.830 1.00 97.00 77 THR A CA 1
ATOM 595 C C . THR A 1 77 ? -4.679 7.751 -1.834 1.00 97.00 77 THR A C 1
ATOM 597 O O . THR A 1 77 ? -5.778 7.944 -1.323 1.00 97.00 77 THR A O 1
ATOM 600 N N . ALA A 1 78 ? -4.342 6.569 -2.358 1.00 96.94 78 ALA A N 1
ATOM 601 C CA . ALA A 1 78 ? -5.293 5.466 -2.458 1.00 96.94 78 ALA A CA 1
ATOM 602 C C . ALA A 1 78 ? -5.719 4.957 -1.077 1.00 96.94 78 ALA A C 1
ATOM 604 O O . ALA A 1 78 ? -6.907 4.762 -0.839 1.00 96.94 78 ALA A O 1
ATOM 605 N N . THR A 1 79 ? -4.772 4.790 -0.150 1.00 95.88 79 THR A N 1
ATOM 606 C CA . THR A 1 79 ? -5.079 4.284 1.196 1.00 95.88 79 THR A CA 1
ATOM 607 C C . THR A 1 79 ? -5.954 5.261 1.972 1.00 95.88 79 THR A C 1
ATOM 609 O O . THR A 1 79 ? -6.974 4.851 2.518 1.00 95.88 79 THR A O 1
ATOM 612 N N . VAL A 1 80 ? -5.610 6.556 1.974 1.00 95.31 80 VAL A N 1
ATOM 613 C CA . VAL A 1 80 ? -6.412 7.583 2.655 1.00 95.31 80 VAL A CA 1
ATOM 614 C C . VAL A 1 80 ? -7.816 7.645 2.069 1.00 95.31 80 VAL A C 1
ATOM 616 O O . VAL A 1 80 ? -8.780 7.567 2.822 1.00 95.31 80 VAL A O 1
ATOM 619 N N . LEU A 1 81 ? -7.957 7.733 0.745 1.00 96.44 81 LEU A N 1
ATOM 620 C CA . LEU A 1 81 ? -9.276 7.842 0.119 1.00 96.44 81 LEU A CA 1
ATOM 621 C C . LEU A 1 81 ? -10.153 6.620 0.398 1.00 96.44 81 LEU A C 1
ATOM 623 O O . LEU A 1 81 ? -11.320 6.778 0.748 1.00 96.44 81 LEU A O 1
ATOM 627 N N . LEU A 1 82 ? -9.602 5.412 0.267 1.00 94.69 82 LEU A N 1
ATOM 628 C CA . LEU A 1 82 ? -10.369 4.183 0.460 1.00 94.69 82 LEU A CA 1
ATOM 629 C C . LEU A 1 82 ? -10.769 3.986 1.923 1.00 94.69 82 LEU A C 1
ATOM 631 O O . LEU A 1 82 ? -11.919 3.653 2.189 1.00 94.69 82 LEU A O 1
ATOM 635 N N . VAL A 1 83 ? -9.864 4.224 2.875 1.00 92.00 83 VAL A N 1
ATOM 636 C CA . VAL A 1 83 ? -10.187 4.087 4.303 1.00 92.00 83 VAL A CA 1
ATOM 637 C C . VAL A 1 83 ? -11.190 5.155 4.740 1.00 92.00 83 VAL A C 1
ATOM 639 O O . VAL A 1 83 ? -12.166 4.832 5.408 1.00 92.00 83 VAL A O 1
ATOM 642 N N . GLN A 1 84 ? -11.023 6.406 4.304 1.00 91.19 84 GLN A N 1
ATOM 643 C CA . GLN A 1 84 ? -11.986 7.470 4.607 1.00 91.19 84 GLN A CA 1
ATOM 644 C C . GLN A 1 84 ? -13.369 7.171 4.020 1.00 91.19 84 GLN A C 1
ATOM 646 O O . GLN A 1 84 ? -14.377 7.376 4.688 1.00 91.19 84 GLN A O 1
ATOM 651 N N . LEU A 1 85 ? -13.439 6.626 2.802 1.00 92.12 85 LEU A N 1
ATOM 652 C CA . LEU A 1 85 ? -14.703 6.182 2.213 1.00 92.12 85 LEU A CA 1
ATOM 653 C C . LEU A 1 85 ? -15.382 5.114 3.082 1.00 92.12 85 LEU A C 1
ATOM 655 O O . LEU A 1 85 ? -16.589 5.175 3.305 1.00 92.12 85 LEU A O 1
ATOM 659 N N . VAL A 1 86 ? -14.612 4.148 3.583 1.00 89.69 86 VAL A N 1
ATOM 660 C CA . VAL A 1 86 ? -15.120 3.085 4.458 1.00 89.69 86 VAL A CA 1
ATOM 661 C C . VAL A 1 86 ? -15.689 3.661 5.750 1.00 89.69 86 VAL A C 1
ATOM 663 O O . VAL A 1 86 ? -16.828 3.343 6.095 1.00 89.69 86 VAL A O 1
ATOM 666 N N . VAL A 1 87 ? -14.948 4.556 6.403 1.00 87.62 87 VAL A N 1
ATOM 667 C CA . VAL A 1 87 ? -15.392 5.250 7.620 1.00 87.62 87 VAL A CA 1
ATOM 668 C C . VAL A 1 87 ? -16.677 6.043 7.362 1.00 87.62 87 VAL A C 1
ATOM 670 O O . VAL A 1 87 ? -17.618 5.973 8.148 1.00 87.62 87 VAL A O 1
ATOM 673 N N . LEU A 1 88 ? -16.772 6.744 6.229 1.00 89.56 88 LEU A N 1
ATOM 674 C CA . LEU A 1 88 ? -17.965 7.516 5.868 1.00 89.56 88 LEU A CA 1
ATOM 675 C C . LEU A 1 88 ? -19.204 6.642 5.619 1.00 89.56 88 LEU A C 1
ATOM 677 O O . LEU A 1 88 ? -20.317 7.070 5.915 1.00 89.56 88 LEU A O 1
ATOM 681 N N . VAL A 1 89 ? -19.032 5.442 5.058 1.00 88.88 89 VAL A N 1
ATOM 682 C CA . VAL A 1 89 ? -20.147 4.557 4.677 1.00 88.88 89 VAL A CA 1
ATOM 683 C C . VAL A 1 89 ? -20.595 3.659 5.830 1.00 88.88 89 VAL A C 1
ATOM 685 O O . VAL A 1 89 ? -21.794 3.451 6.010 1.00 88.88 89 VAL A O 1
ATOM 688 N N . LEU A 1 90 ? -19.651 3.093 6.583 1.00 84.50 90 LEU A N 1
ATOM 689 C CA . LEU A 1 90 ? -19.923 2.087 7.618 1.00 84.50 90 LEU A CA 1
ATOM 690 C C . LEU A 1 90 ? -19.862 2.656 9.044 1.00 84.50 90 LEU A C 1
ATOM 692 O O . LEU A 1 90 ? -20.392 2.026 9.961 1.00 84.50 90 LEU A O 1
ATOM 696 N N . GLY A 1 91 ? -19.269 3.839 9.229 1.00 77.75 91 GLY A N 1
ATOM 697 C CA . GLY A 1 91 ? -18.962 4.413 10.539 1.00 77.75 91 GLY A CA 1
ATOM 698 C C . GLY A 1 91 ? -17.781 3.726 11.237 1.00 77.75 91 GLY A C 1
ATOM 699 O O . GLY A 1 91 ? -17.288 2.695 10.789 1.00 77.75 91 GLY A O 1
ATOM 700 N N . ASP A 1 92 ? -17.367 4.275 12.383 1.00 67.00 92 ASP A N 1
ATOM 701 C CA . ASP A 1 92 ? -16.174 3.828 13.133 1.00 67.00 92 ASP A CA 1
ATOM 702 C C . ASP A 1 92 ? -16.400 2.593 14.037 1.00 67.00 92 ASP A C 1
ATOM 704 O O . ASP A 1 92 ? -15.475 2.090 14.685 1.00 67.00 92 ASP A O 1
ATOM 708 N N . PHE A 1 93 ? -17.637 2.097 14.159 1.00 63.62 93 PHE A N 1
ATOM 709 C CA . PHE A 1 93 ? -18.007 1.169 15.235 1.00 63.62 93 PHE A CA 1
ATOM 710 C C . PHE A 1 93 ? -18.430 -0.208 14.719 1.00 63.62 93 PHE A C 1
ATOM 712 O O . PHE A 1 93 ? -19.599 -0.465 14.441 1.00 63.62 93 PHE A O 1
ATOM 719 N N . GLY A 1 94 ? -17.480 -1.147 14.679 1.00 72.12 94 GLY A N 1
ATOM 720 C CA . GLY A 1 94 ? -17.784 -2.572 14.538 1.00 72.12 94 GLY A CA 1
ATOM 721 C C . GLY A 1 94 ? -16.623 -3.418 14.025 1.00 72.12 94 GLY A C 1
ATOM 722 O O . GLY A 1 94 ? -15.709 -2.927 13.372 1.00 72.12 94 GLY A O 1
ATOM 723 N N . VAL A 1 95 ? -16.677 -4.729 14.284 1.00 78.94 95 VAL A N 1
ATOM 724 C CA . VAL A 1 95 ? -15.689 -5.700 13.766 1.00 78.94 95 VAL A CA 1
ATOM 725 C C . VAL A 1 95 ? -15.673 -5.713 12.232 1.00 78.94 95 VAL A C 1
ATOM 727 O O . VAL A 1 95 ? -14.614 -5.845 11.625 1.00 78.94 95 VAL A O 1
ATOM 730 N N . VAL A 1 96 ? -16.842 -5.536 11.608 1.00 81.06 96 VAL A N 1
ATOM 731 C CA . VAL A 1 96 ? -16.976 -5.468 10.146 1.00 81.06 96 VAL A CA 1
ATOM 732 C C . VAL A 1 96 ? -16.295 -4.218 9.591 1.00 81.06 96 VAL A C 1
ATOM 734 O O . VAL A 1 96 ? -15.543 -4.343 8.633 1.00 81.06 96 VAL A O 1
ATOM 737 N N . ALA A 1 97 ? -16.484 -3.048 10.214 1.00 81.69 97 ALA A N 1
ATOM 738 C CA . ALA A 1 97 ? -15.830 -1.808 9.791 1.00 81.69 97 ALA A CA 1
ATOM 739 C C . ALA A 1 97 ? -14.302 -1.959 9.809 1.00 81.69 97 ALA A C 1
ATOM 741 O O . ALA A 1 97 ? -13.666 -1.784 8.775 1.00 81.69 97 ALA A O 1
ATOM 742 N N . ARG A 1 98 ? -13.733 -2.472 10.909 1.00 80.94 98 ARG A N 1
ATOM 743 C CA . ARG A 1 98 ? -12.282 -2.722 11.025 1.00 80.94 98 ARG A CA 1
ATOM 744 C C . ARG A 1 98 ? -11.740 -3.675 9.962 1.00 80.94 98 ARG A C 1
ATOM 746 O O . ARG A 1 98 ? -10.665 -3.456 9.408 1.00 80.94 98 ARG A O 1
ATOM 753 N N . ALA A 1 99 ? -12.470 -4.754 9.674 1.00 86.31 99 ALA A N 1
ATOM 754 C CA . ALA A 1 99 ? -12.067 -5.693 8.631 1.00 86.31 99 ALA A CA 1
ATOM 755 C C . ALA A 1 99 ? -12.075 -5.024 7.248 1.00 86.31 99 ALA A C 1
ATOM 757 O O . ALA A 1 99 ? -11.155 -5.227 6.457 1.00 86.31 99 ALA A O 1
ATOM 758 N N . VAL A 1 100 ? -13.087 -4.202 6.965 1.00 88.31 100 VAL A N 1
ATOM 759 C CA . VAL A 1 100 ? -13.208 -3.480 5.695 1.00 88.31 100 VAL A CA 1
ATOM 760 C C . VAL A 1 100 ? -12.159 -2.366 5.583 1.00 88.31 100 VAL A C 1
ATOM 762 O O . VAL A 1 100 ? -11.587 -2.202 4.511 1.00 88.31 100 VAL A O 1
ATOM 765 N N . GLU A 1 101 ? -11.822 -1.664 6.666 1.00 89.06 101 GLU A N 1
ATOM 766 C CA . GLU A 1 101 ? -10.735 -0.673 6.714 1.00 89.06 101 GLU A CA 1
ATOM 767 C C . GLU A 1 101 ? -9.376 -1.317 6.427 1.00 89.06 101 GLU A C 1
ATOM 769 O O . GLU A 1 101 ? -8.596 -0.813 5.618 1.00 89.06 101 GLU A O 1
ATOM 774 N N . PHE A 1 102 ? -9.108 -2.480 7.029 1.00 90.44 102 PHE A N 1
ATOM 775 C CA . PHE A 1 102 ? -7.902 -3.249 6.736 1.00 90.44 102 PHE A CA 1
ATOM 776 C C . PHE A 1 102 ? -7.843 -3.650 5.255 1.00 90.44 102 PHE A C 1
ATOM 778 O O . PHE A 1 102 ? -6.818 -3.466 4.598 1.00 90.44 102 PHE A O 1
ATOM 785 N N . LEU A 1 103 ? -8.951 -4.155 4.701 1.00 93.69 103 LEU A N 1
ATOM 786 C CA . LEU A 1 103 ? -9.045 -4.492 3.278 1.00 93.69 103 LEU A CA 1
ATOM 787 C C . LEU A 1 103 ? -8.888 -3.259 2.378 1.00 93.69 103 LEU A C 1
ATOM 789 O O . LEU A 1 103 ? -8.264 -3.366 1.325 1.00 93.69 103 LEU A O 1
ATOM 793 N N . ALA A 1 104 ? -9.388 -2.095 2.791 1.00 93.25 104 ALA A N 1
ATOM 794 C CA . ALA A 1 104 ? -9.207 -0.834 2.081 1.00 93.25 104 ALA A CA 1
ATOM 795 C C . ALA A 1 104 ? -7.735 -0.405 2.046 1.00 93.25 104 ALA A C 1
ATOM 797 O O . ALA A 1 104 ? -7.247 0.012 0.997 1.00 93.25 104 ALA A O 1
ATOM 798 N N . ALA A 1 105 ? -6.993 -0.585 3.140 1.00 94.25 105 ALA A N 1
ATOM 799 C CA . ALA A 1 105 ? -5.554 -0.336 3.157 1.00 94.25 105 ALA A CA 1
ATOM 800 C C . ALA A 1 105 ? -4.773 -1.323 2.272 1.00 94.25 105 ALA A C 1
ATOM 802 O O . ALA A 1 105 ? -3.863 -0.924 1.542 1.00 94.25 105 ALA A O 1
ATOM 803 N N . VAL A 1 106 ? -5.162 -2.603 2.260 1.00 96.69 106 VAL A N 1
ATOM 804 C CA . VAL A 1 106 ? -4.602 -3.594 1.322 1.00 96.69 106 VAL A CA 1
ATOM 805 C C . VAL A 1 106 ? -4.921 -3.218 -0.128 1.00 96.69 106 VAL A C 1
ATOM 807 O O . VAL A 1 106 ? -4.047 -3.303 -0.988 1.00 96.69 106 VAL A O 1
ATOM 810 N N . ALA A 1 107 ? -6.137 -2.757 -0.416 1.00 97.06 107 ALA A N 1
ATOM 811 C CA . ALA A 1 107 ? -6.510 -2.270 -1.739 1.00 97.06 107 ALA A CA 1
ATOM 812 C C . ALA A 1 107 ? -5.696 -1.025 -2.135 1.00 97.06 107 ALA A C 1
ATOM 814 O O . ALA A 1 107 ? -5.229 -0.943 -3.270 1.00 97.06 107 ALA A O 1
ATOM 815 N N . GLY A 1 108 ? -5.434 -0.110 -1.195 1.00 97.00 108 GLY A N 1
ATOM 816 C CA . GLY A 1 108 ? -4.525 1.022 -1.389 1.00 97.00 108 GLY A CA 1
ATOM 817 C C . GLY A 1 108 ? -3.118 0.578 -1.795 1.00 97.00 108 GLY A C 1
ATOM 818 O O . GLY A 1 108 ? -2.553 1.099 -2.760 1.00 97.00 108 GLY A O 1
ATOM 819 N N . PHE A 1 109 ? -2.591 -0.464 -1.147 1.00 97.81 109 PHE A N 1
ATOM 820 C CA . PHE A 1 109 ? -1.329 -1.089 -1.545 1.00 97.81 109 PHE A CA 1
ATOM 821 C C . PHE A 1 109 ? -1.388 -1.707 -2.948 1.00 97.81 109 PHE A C 1
ATOM 823 O O . PHE A 1 109 ? -0.445 -1.548 -3.721 1.00 97.81 109 PHE A O 1
ATOM 830 N N . VAL A 1 110 ? -2.486 -2.374 -3.317 1.00 97.88 110 VAL A N 1
ATOM 831 C CA . VAL A 1 110 ? -2.665 -2.929 -4.671 1.00 97.88 110 VAL A CA 1
ATOM 832 C C . VAL A 1 110 ? -2.658 -1.824 -5.729 1.00 97.88 110 VAL A C 1
ATOM 834 O O . VAL A 1 110 ? -1.994 -1.978 -6.754 1.00 97.88 110 VAL A O 1
ATOM 837 N N . VAL A 1 111 ? -3.321 -0.693 -5.473 1.00 97.62 111 VAL A N 1
ATOM 838 C CA . VAL A 1 111 ? -3.286 0.476 -6.367 1.00 97.62 111 VAL A CA 1
ATOM 839 C C . VAL A 1 111 ? -1.860 1.011 -6.490 1.00 97.62 111 VAL A C 1
ATOM 841 O O . VAL A 1 111 ? -1.370 1.196 -7.602 1.00 97.62 111 VAL A O 1
ATOM 844 N N . ALA A 1 112 ? -1.150 1.191 -5.374 1.00 97.25 112 ALA A N 1
ATOM 845 C CA . ALA A 1 112 ? 0.240 1.645 -5.393 1.00 97.25 112 ALA A CA 1
ATOM 846 C C . ALA A 1 112 ? 1.162 0.678 -6.150 1.00 97.25 112 ALA A C 1
ATOM 848 O O . ALA A 1 112 ? 2.029 1.107 -6.919 1.00 97.25 112 ALA A O 1
ATOM 849 N N . ALA A 1 113 ? 0.951 -0.627 -5.978 1.00 97.00 113 ALA A N 1
ATOM 850 C CA . ALA A 1 113 ? 1.679 -1.661 -6.691 1.00 97.00 113 ALA A CA 1
ATOM 851 C C . ALA A 1 113 ? 1.404 -1.600 -8.199 1.00 97.00 113 ALA A C 1
ATOM 853 O O . ALA A 1 113 ? 2.346 -1.659 -8.987 1.00 97.00 113 ALA A O 1
ATOM 854 N N . TRP A 1 114 ? 0.146 -1.428 -8.610 1.00 97.50 114 TRP A N 1
ATOM 855 C CA . TRP A 1 114 ? -0.218 -1.273 -10.018 1.00 97.50 114 TRP A CA 1
ATOM 856 C C . TRP A 1 114 ? 0.425 -0.028 -10.645 1.00 97.50 114 TRP A C 1
ATOM 858 O O . TRP A 1 114 ? 1.107 -0.138 -11.668 1.00 97.50 114 TRP A O 1
ATOM 868 N N . MET A 1 115 ? 0.307 1.124 -9.977 1.00 97.12 115 MET A N 1
ATOM 869 C CA . MET A 1 115 ? 0.899 2.393 -10.419 1.00 97.12 115 MET A CA 1
ATOM 870 C C . MET A 1 115 ? 2.415 2.291 -10.601 1.00 97.12 115 MET A C 1
ATOM 872 O O . MET A 1 115 ? 2.963 2.834 -11.554 1.00 97.12 115 MET A O 1
ATOM 876 N N . THR A 1 116 ? 3.091 1.564 -9.708 1.00 95.38 116 THR A N 1
ATOM 877 C CA . THR A 1 116 ? 4.560 1.542 -9.647 1.00 95.38 116 THR A CA 1
ATOM 878 C C . THR A 1 116 ? 5.191 0.412 -10.462 1.00 95.38 116 THR A C 1
ATOM 880 O O . THR A 1 116 ? 6.256 0.601 -11.043 1.00 95.38 116 THR A O 1
ATOM 883 N N . PHE A 1 117 ? 4.580 -0.776 -10.492 1.00 94.19 117 PHE A N 1
ATOM 884 C CA . PHE A 1 117 ? 5.192 -1.992 -11.051 1.00 94.19 117 PHE A CA 1
ATOM 885 C C . PHE A 1 117 ? 4.525 -2.502 -12.332 1.00 94.19 117 PHE A C 1
ATOM 887 O O . PHE A 1 117 ? 5.092 -3.373 -12.991 1.00 94.19 117 PHE A O 1
ATOM 894 N N . TYR A 1 118 ? 3.335 -2.001 -12.676 1.00 94.00 118 TYR A N 1
ATOM 895 C CA . TYR A 1 118 ? 2.538 -2.503 -13.802 1.00 94.00 118 TYR A CA 1
ATOM 896 C C . TYR A 1 118 ? 2.192 -1.432 -14.842 1.00 94.00 118 TYR A C 1
ATOM 898 O O . TYR A 1 118 ? 1.342 -1.677 -15.693 1.00 94.00 118 TYR A O 1
ATOM 906 N N . GLY A 1 119 ? 2.846 -0.271 -14.806 1.00 91.69 119 GLY A N 1
ATOM 907 C CA . GLY A 1 119 ? 2.630 0.775 -15.809 1.00 91.69 119 GLY A CA 1
ATOM 908 C C . GLY A 1 119 ? 1.420 1.674 -15.556 1.00 91.69 119 GLY A C 1
ATOM 909 O O . GLY A 1 119 ? 1.001 2.391 -16.458 1.00 91.69 119 GLY A O 1
ATOM 910 N N . GLY A 1 120 ? 0.817 1.628 -14.361 1.00 93.31 120 GLY A N 1
ATOM 911 C CA . GLY A 1 120 ? -0.370 2.437 -14.076 1.00 93.31 120 GLY A CA 1
ATOM 912 C C . GLY A 1 120 ? -0.100 3.944 -14.118 1.00 93.31 120 GLY A C 1
ATOM 913 O O . GLY A 1 120 ? -0.948 4.700 -14.580 1.00 93.31 120 GLY A O 1
ATOM 914 N N . ALA A 1 121 ? 1.090 4.387 -13.700 1.00 92.19 121 ALA A N 1
ATOM 915 C CA . ALA A 1 121 ? 1.461 5.799 -13.771 1.00 92.19 121 ALA A CA 1
ATOM 916 C C . ALA A 1 121 ? 1.553 6.305 -15.219 1.00 92.19 121 ALA A C 1
ATOM 918 O O . ALA A 1 121 ? 1.075 7.395 -15.516 1.00 92.19 121 ALA A O 1
ATOM 919 N N . GLU A 1 122 ? 2.124 5.502 -16.114 1.00 92.50 122 GLU A N 1
ATOM 920 C CA . GLU A 1 122 ? 2.206 5.783 -17.545 1.00 92.50 122 GLU A CA 1
ATOM 921 C C . GLU A 1 122 ? 0.812 5.827 -18.173 1.00 92.50 122 GLU A C 1
ATOM 923 O O . GLU A 1 122 ? 0.491 6.791 -18.852 1.00 92.50 122 GLU A O 1
ATOM 928 N N . ALA A 1 123 ? -0.055 4.861 -17.854 1.00 92.12 123 ALA A N 1
ATOM 929 C CA . ALA A 1 123 ? -1.427 4.846 -18.359 1.00 92.12 123 ALA A CA 1
ATOM 930 C C . ALA A 1 123 ? -2.230 6.090 -17.934 1.00 92.12 123 ALA A C 1
ATOM 932 O O . ALA A 1 123 ? -2.965 6.662 -18.734 1.00 92.12 123 ALA A O 1
ATOM 933 N N . VAL A 1 124 ? -2.083 6.533 -16.680 1.00 90.81 124 VAL A N 1
ATOM 934 C CA . VAL A 1 124 ? -2.732 7.763 -16.192 1.00 90.81 124 VAL A CA 1
ATOM 935 C C . VAL A 1 124 ? -2.154 9.006 -16.870 1.00 90.81 124 VAL A C 1
ATOM 937 O O . VAL A 1 124 ? -2.890 9.953 -17.140 1.00 90.81 124 VAL A O 1
ATOM 940 N N . TRP A 1 125 ? -0.848 9.019 -17.136 1.00 88.81 125 TRP A N 1
ATOM 941 C CA . TRP A 1 125 ? -0.194 10.120 -17.834 1.00 88.81 125 TRP A CA 1
ATOM 942 C C . TRP A 1 125 ? -0.651 10.228 -19.291 1.00 88.81 125 TRP A C 1
ATOM 944 O O . TRP A 1 125 ? -1.002 11.320 -19.732 1.00 88.81 125 TRP A O 1
ATOM 954 N N . ASP A 1 126 ? -0.718 9.106 -20.005 1.00 91.38 126 ASP A N 1
ATOM 955 C CA . ASP A 1 126 ? -1.184 9.053 -21.391 1.00 91.38 126 ASP A CA 1
ATOM 956 C C . ASP A 1 126 ? -2.640 9.538 -21.501 1.00 91.38 126 ASP A C 1
ATOM 958 O O . ASP A 1 126 ? -2.943 10.400 -22.324 1.00 91.38 126 ASP A O 1
ATOM 962 N N . GLU A 1 127 ? -3.520 9.093 -20.596 1.00 90.06 127 GLU A N 1
ATOM 963 C CA . GLU A 1 127 ? -4.910 9.571 -20.516 1.00 90.06 127 GLU A CA 1
ATOM 964 C C . GLU A 1 127 ? -4.990 11.078 -20.210 1.00 90.06 127 GLU A C 1
ATOM 966 O O . GLU A 1 127 ? -5.834 11.798 -20.747 1.00 90.06 127 GLU A O 1
ATOM 971 N N . PHE A 1 128 ? -4.122 11.585 -19.329 1.00 89.25 128 PHE A N 1
ATOM 972 C CA . PHE A 1 128 ? -4.084 13.011 -19.008 1.00 89.25 128 PHE A CA 1
ATOM 973 C C . PHE A 1 128 ? -3.696 13.853 -20.229 1.00 89.25 128 PHE A C 1
ATOM 975 O O . PHE A 1 128 ? -4.317 14.889 -20.477 1.00 89.25 128 PHE A O 1
ATOM 982 N N . LEU A 1 129 ? -2.702 13.410 -20.999 1.00 87.75 129 LEU A N 1
ATOM 983 C CA . LEU A 1 129 ? -2.270 14.083 -22.223 1.00 87.75 129 LEU A CA 1
ATOM 984 C C . LEU A 1 129 ? -3.361 14.072 -23.295 1.00 87.75 129 LEU A C 1
ATOM 986 O O . LEU A 1 129 ? -3.630 15.117 -23.888 1.00 87.75 129 LEU A O 1
ATOM 990 N N . GLU A 1 130 ? -4.035 12.933 -23.480 1.00 89.44 130 GLU A N 1
ATOM 991 C CA . GLU A 1 130 ? -5.157 12.806 -24.417 1.00 89.44 130 GLU A CA 1
ATOM 992 C C . GLU A 1 130 ? -6.284 13.792 -24.081 1.00 89.44 130 GLU A C 1
ATOM 994 O O . GLU A 1 130 ? -6.824 14.454 -24.963 1.00 89.44 130 GLU A O 1
ATOM 999 N N . ARG A 1 131 ? -6.605 13.971 -22.795 1.00 86.12 131 ARG A N 1
ATOM 1000 C CA . ARG A 1 131 ? -7.661 14.905 -22.364 1.00 86.12 131 ARG A CA 1
ATOM 1001 C C . ARG A 1 131 ? -7.276 16.375 -22.416 1.00 86.12 131 ARG A C 1
ATOM 1003 O O . ARG A 1 131 ? -8.161 17.228 -22.365 1.00 86.12 131 ARG A O 1
ATOM 1010 N N . THR A 1 132 ? -5.985 16.684 -22.423 1.00 83.06 132 THR A N 1
ATOM 1011 C CA . THR A 1 132 ? -5.489 18.064 -22.357 1.00 83.06 132 THR A CA 1
ATOM 1012 C C . THR A 1 132 ? -5.003 18.586 -23.706 1.00 83.06 132 THR A C 1
ATOM 1014 O O . THR A 1 132 ? -4.433 19.675 -23.741 1.00 83.06 132 THR A O 1
ATOM 1017 N N . ASP A 1 133 ? -5.221 17.842 -24.803 1.00 70.38 133 ASP A N 1
ATOM 1018 C CA . ASP A 1 133 ? -4.759 18.169 -26.167 1.00 70.38 133 ASP A CA 1
ATOM 1019 C C . ASP A 1 133 ? -3.275 18.598 -26.208 1.00 70.38 133 ASP A C 1
ATOM 1021 O O . ASP A 1 133 ? -2.836 19.396 -27.042 1.00 70.38 133 ASP A O 1
ATOM 1025 N N . THR A 1 134 ? -2.473 18.092 -25.269 1.00 65.25 134 THR A N 1
ATOM 1026 C CA . THR A 1 134 ? -1.072 18.480 -25.126 1.00 65.25 134 THR A CA 1
ATOM 1027 C C . THR A 1 134 ? -0.215 17.436 -25.831 1.00 65.25 134 THR A C 1
ATOM 1029 O O . THR A 1 134 ? 0.118 16.400 -25.264 1.00 65.25 134 THR A O 1
ATOM 1032 N N . ASN A 1 135 ? 0.136 17.705 -27.091 1.00 58.78 135 ASN A N 1
ATOM 1033 C CA . ASN A 1 135 ? 1.099 16.891 -27.835 1.00 58.78 135 ASN A CA 1
ATOM 1034 C C . ASN A 1 135 ? 2.520 17.192 -27.331 1.00 58.78 135 ASN A C 1
ATOM 1036 O O . ASN A 1 135 ? 2.908 18.363 -27.279 1.00 58.78 135 ASN A O 1
ATOM 1040 N N . TRP A 1 136 ? 3.285 16.154 -26.982 1.00 59.09 136 TRP A N 1
ATOM 1041 C CA . TRP A 1 136 ? 4.704 16.248 -26.619 1.00 59.09 136 TRP A CA 1
ATOM 1042 C C . TRP A 1 136 ? 5.572 15.424 -27.569 1.00 59.09 136 TRP A C 1
ATOM 1044 O O . TRP A 1 136 ? 5.118 14.339 -27.997 1.00 59.09 136 TRP A O 1
#